Protein AF-A0A2D6JSN4-F1 (afdb_monomer_lite)

Foldseek 3Di:
DDFDEQEEAEPVVVVVLVVVVVVVPTDTDYHYDHDDD

pLDDT: mean 93.12, std 6.79, range [64.12, 97.81]

Secondary structure (DSSP, 8-state):
-PPPEEEEEEGGGHHHHHHHHHTT---SEEEEE----

Sequence (37 aa):
MKPVIHAAFPLSKAADAHEMMESSRHIGKIMLVPDSS

Structure (mmCIF, N/CA/C/O backbone):
data_AF-A0A2D6JSN4-F1
#
_entry.id   AF-A0A2D6JSN4-F1
#
loop_
_atom_site.group_PDB
_atom_site.id
_atom_site.type_symbol
_atom_site.label_atom_id
_atom_site.label_alt_id
_atom_site.label_comp_id
_atom_site.label_asym_id
_atom_site.label_entity_id
_atom_site.label_seq_id
_atom_site.pdbx_PDB_ins_code
_atom_site.Cartn_x
_atom_site.Cartn_y
_atom_site.Cartn_z
_atom_site.occupancy
_atom_site.B_iso_or_equiv
_atom_site.auth_seq_id
_atom_site.auth_comp_id
_atom_site.auth_asym_id
_atom_site.auth_atom_id
_atom_site.pdbx_PDB_model_num
ATOM 1 N N . MET A 1 1 ? 0.996 8.104 -17.888 1.00 78.81 1 MET A N 1
ATOM 2 C CA . MET A 1 1 ? 1.387 6.735 -17.474 1.00 78.81 1 MET A CA 1
ATOM 3 C C . MET A 1 1 ? 0.718 6.416 -16.137 1.00 78.81 1 MET A C 1
ATOM 5 O O . MET A 1 1 ? 0.698 7.305 -15.293 1.00 78.81 1 MET A O 1
ATOM 9 N N . LYS A 1 2 ? 0.131 5.224 -15.943 1.00 87.69 2 LYS A N 1
ATOM 10 C CA . LYS A 1 2 ? -0.490 4.814 -14.660 1.00 87.69 2 LYS A CA 1
ATOM 11 C C . LYS A 1 2 ? 0.546 4.090 -13.781 1.00 87.69 2 LYS A C 1
ATOM 13 O O . LYS A 1 2 ? 1.354 3.349 -14.338 1.00 87.69 2 LYS A O 1
ATOM 18 N N . PRO A 1 3 ? 0.558 4.290 -12.450 1.00 90.19 3 PRO A N 1
ATOM 19 C CA . PRO A 1 3 ? 1.475 3.570 -11.573 1.00 90.19 3 PRO A CA 1
ATOM 20 C C . PRO A 1 3 ? 1.125 2.077 -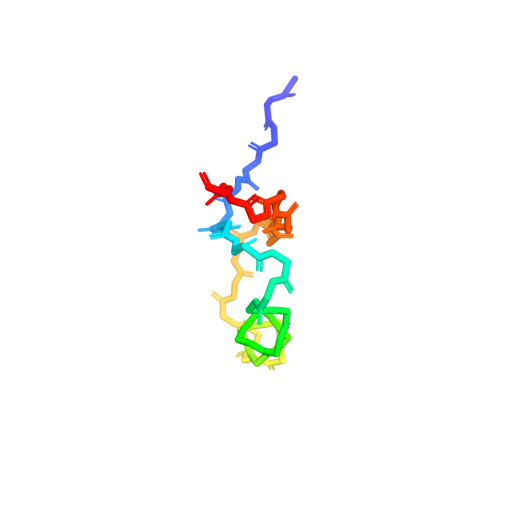11.531 1.00 90.19 3 PRO A C 1
ATOM 22 O O . PRO A 1 3 ? -0.046 1.718 -11.443 1.00 90.19 3 PRO A O 1
ATOM 25 N N . VAL A 1 4 ? 2.146 1.219 -11.555 1.00 95.00 4 VAL A N 1
ATOM 26 C CA . VAL A 1 4 ? 1.992 -0.215 -11.282 1.00 95.00 4 VAL A CA 1
ATOM 27 C C . VAL A 1 4 ? 1.995 -0.401 -9.769 1.00 95.00 4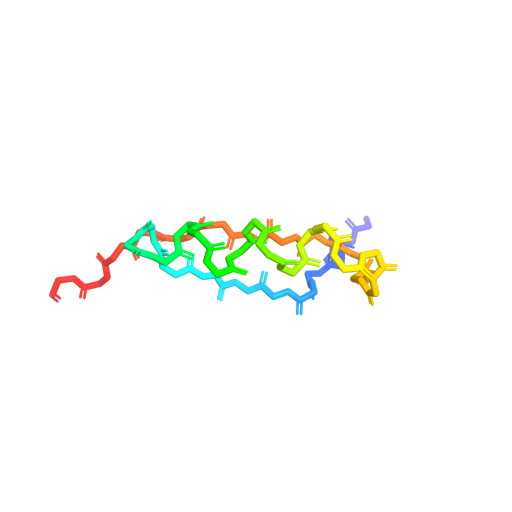 VAL A C 1
ATOM 29 O O . VAL A 1 4 ? 2.981 -0.069 -9.108 1.00 95.00 4 VAL A O 1
ATOM 32 N N . ILE A 1 5 ? 0.881 -0.882 -9.223 1.00 94.94 5 ILE A N 1
ATOM 33 C CA . ILE A 1 5 ? 0.732 -1.199 -7.801 1.00 94.94 5 ILE A CA 1
ATOM 34 C C . ILE A 1 5 ? 0.927 -2.704 -7.656 1.00 94.94 5 ILE A C 1
ATOM 36 O O . ILE A 1 5 ? 0.228 -3.478 -8.304 1.00 94.94 5 ILE A O 1
ATOM 40 N N . HIS A 1 6 ? 1.890 -3.097 -6.830 1.00 95.69 6 HIS A N 1
ATOM 41 C CA . HIS A 1 6 ? 2.168 -4.493 -6.520 1.00 95.69 6 HIS A CA 1
ATOM 42 C C . HIS A 1 6 ? 1.199 -5.021 -5.458 1.00 95.69 6 HIS A C 1
ATOM 44 O O . HIS A 1 6 ? 0.593 -6.073 -5.629 1.00 95.69 6 HIS A O 1
ATOM 50 N N . ALA A 1 7 ? 1.047 -4.266 -4.368 1.00 96.00 7 ALA A N 1
ATOM 51 C CA . ALA A 1 7 ? 0.201 -4.618 -3.237 1.00 96.00 7 ALA A CA 1
ATOM 52 C C . ALA A 1 7 ? -0.229 -3.358 -2.474 1.00 96.00 7 ALA A C 1
ATOM 54 O O . ALA A 1 7 ? 0.446 -2.325 -2.527 1.00 96.00 7 ALA A O 1
ATOM 55 N N . ALA A 1 8 ? -1.341 -3.459 -1.748 1.00 96.38 8 ALA A N 1
ATOM 56 C CA . ALA A 1 8 ? -1.806 -2.440 -0.819 1.00 96.38 8 ALA A CA 1
ATOM 57 C C . ALA A 1 8 ? -2.078 -3.081 0.547 1.00 96.38 8 ALA A C 1
ATOM 59 O O . ALA A 1 8 ? -2.736 -4.119 0.616 1.00 96.38 8 ALA A O 1
ATOM 60 N N . PHE A 1 9 ? -1.585 -2.460 1.614 1.00 97.12 9 PHE A N 1
ATOM 61 C CA . PHE A 1 9 ? -1.750 -2.919 2.988 1.00 97.12 9 PHE A CA 1
ATOM 62 C C . PHE A 1 9 ? -2.442 -1.842 3.822 1.00 97.12 9 PHE A C 1
ATOM 64 O O . PHE A 1 9 ? -2.148 -0.660 3.642 1.00 97.12 9 PHE A O 1
ATOM 71 N N . PRO A 1 10 ? -3.340 -2.213 4.743 1.00 97.75 10 PRO A N 1
ATOM 72 C CA . PRO A 1 10 ? -3.826 -1.274 5.744 1.00 97.75 10 PRO A CA 1
ATOM 73 C C . PRO A 1 10 ? -2.665 -0.758 6.616 1.00 97.75 10 PRO A C 1
ATOM 75 O O . PRO A 1 10 ? -1.662 -1.455 6.784 1.00 97.75 10 PRO A O 1
ATOM 78 N N . LEU A 1 11 ? -2.782 0.454 7.168 1.00 97.12 11 LEU A N 1
ATOM 79 C CA . LEU A 1 11 ? -1.748 1.067 8.019 1.00 97.12 11 LEU A CA 1
ATOM 80 C C . LEU A 1 11 ? -1.379 0.171 9.211 1.00 97.12 11 LEU A C 1
ATOM 82 O O . LEU A 1 11 ? -0.196 0.050 9.534 1.00 97.12 11 LEU A O 1
ATOM 86 N N . SER A 1 12 ? -2.355 -0.531 9.793 1.00 97.75 12 SER A N 1
ATOM 87 C CA . SER A 1 12 ? -2.137 -1.541 10.841 1.00 97.75 12 SER A CA 1
ATOM 88 C C . SER A 1 12 ? -1.206 -2.695 10.437 1.00 97.75 12 SER A C 1
ATOM 90 O O . SER A 1 12 ? -0.654 -3.367 11.306 1.00 97.75 12 SER A O 1
ATOM 92 N N . LYS A 1 13 ? -0.986 -2.914 9.134 1.00 97.75 13 LYS A N 1
ATOM 93 C CA . LYS A 1 13 ? -0.135 -3.974 8.567 1.00 97.75 13 LYS A CA 1
ATOM 94 C C . LYS A 1 13 ? 1.133 -3.443 7.897 1.00 97.75 13 LYS A C 1
ATOM 96 O O . LYS A 1 13 ? 1.658 -4.051 6.965 1.00 97.75 13 LYS A O 1
ATOM 101 N N . ALA A 1 14 ? 1.661 -2.318 8.372 1.00 97.56 14 ALA A N 1
ATOM 102 C CA . ALA A 1 14 ? 2.911 -1.768 7.848 1.00 97.56 14 ALA A CA 1
ATOM 103 C C . ALA A 1 14 ? 4.107 -2.738 7.970 1.00 97.56 14 ALA A C 1
ATOM 105 O O . ALA A 1 14 ? 4.990 -2.7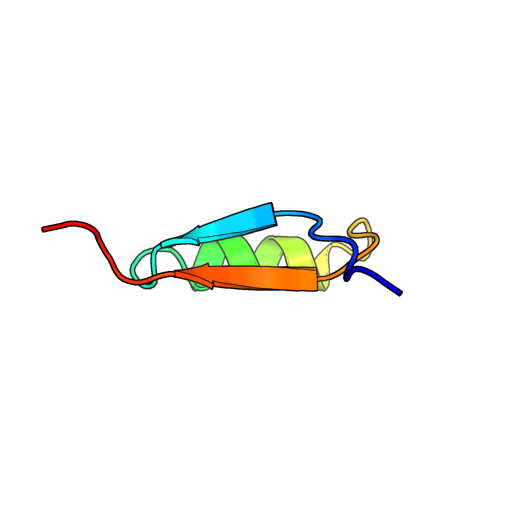16 7.115 1.00 97.56 14 ALA A O 1
ATOM 106 N N . ALA A 1 15 ? 4.124 -3.610 8.986 1.00 97.81 15 ALA A N 1
ATOM 107 C CA . ALA A 1 15 ? 5.157 -4.638 9.138 1.00 97.81 15 ALA A CA 1
ATOM 108 C C . ALA A 1 15 ? 5.147 -5.650 7.976 1.00 97.81 15 ALA A C 1
ATOM 110 O O . ALA A 1 15 ? 6.194 -5.903 7.386 1.00 97.81 15 ALA A O 1
ATOM 111 N N . ASP A 1 16 ? 3.970 -6.143 7.580 1.00 97.12 16 ASP A N 1
ATOM 112 C CA . ASP A 1 16 ? 3.810 -7.062 6.444 1.00 97.12 16 ASP A CA 1
ATOM 113 C C . ASP A 1 16 ? 4.265 -6.401 5.128 1.00 97.12 16 ASP A C 1
ATOM 115 O O . ASP A 1 16 ? 4.939 -7.013 4.296 1.00 97.12 16 ASP A O 1
ATOM 119 N N . ALA A 1 17 ? 3.933 -5.116 4.950 1.00 96.88 17 ALA A N 1
ATOM 120 C CA . ALA A 1 17 ? 4.387 -4.330 3.804 1.00 96.88 17 ALA A CA 1
ATOM 121 C C . ALA A 1 17 ? 5.921 -4.199 3.770 1.00 96.88 17 ALA A C 1
ATOM 123 O O . ALA A 1 17 ? 6.524 -4.269 2.697 1.00 96.88 17 ALA A O 1
ATOM 124 N N . HIS A 1 18 ? 6.548 -4.029 4.937 1.00 96.06 18 HIS A N 1
ATOM 125 C CA . HIS A 1 18 ? 7.999 -3.943 5.076 1.00 96.06 18 HIS A CA 1
ATOM 126 C C . HIS A 1 18 ? 8.681 -5.285 4.780 1.00 96.06 18 HIS A C 1
ATOM 128 O O . HIS A 1 18 ? 9.632 -5.320 4.007 1.00 96.06 18 HIS A O 1
ATOM 134 N N . GLU A 1 19 ? 8.157 -6.403 5.284 1.00 96.38 19 GLU A N 1
ATOM 135 C CA . GLU A 1 19 ? 8.685 -7.739 4.966 1.00 96.38 19 GLU A CA 1
ATOM 136 C C . GLU A 1 19 ? 8.653 -8.020 3.450 1.00 96.38 19 GLU A C 1
ATOM 138 O O . GLU A 1 19 ? 9.632 -8.492 2.863 1.00 96.38 19 GLU A O 1
ATOM 143 N N . MET A 1 20 ? 7.556 -7.655 2.776 1.00 94.69 20 MET A N 1
ATOM 144 C CA . MET A 1 20 ? 7.446 -7.772 1.318 1.00 94.69 20 MET A CA 1
ATOM 145 C C . MET A 1 20 ? 8.473 -6.898 0.583 1.00 94.69 20 MET A C 1
ATOM 147 O O . MET A 1 20 ? 9.014 -7.319 -0.449 1.00 94.69 20 MET A O 1
ATOM 151 N N . MET A 1 21 ? 8.755 -5.704 1.103 1.00 94.69 21 MET A N 1
ATOM 152 C CA . MET A 1 21 ? 9.777 -4.815 0.558 1.00 94.69 21 MET A CA 1
ATOM 153 C C . MET A 1 21 ? 11.165 -5.473 0.625 1.00 94.69 21 MET A C 1
ATOM 155 O O . MET A 1 21 ? 11.840 -5.582 -0.399 1.00 94.69 21 MET A O 1
ATOM 159 N N . GLU A 1 22 ? 11.536 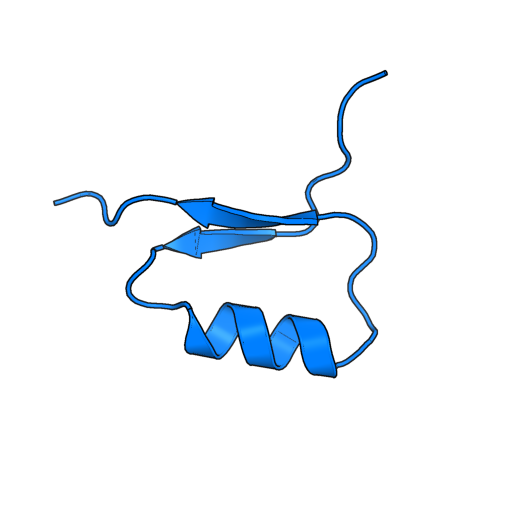-6.023 1.781 1.00 95.19 22 GLU A N 1
ATOM 160 C CA . GLU A 1 22 ? 12.842 -6.664 1.998 1.00 95.19 22 GLU A CA 1
ATOM 161 C C . GLU A 1 22 ? 13.026 -7.950 1.173 1.00 95.19 22 GLU A C 1
ATOM 163 O O . GLU A 1 22 ? 14.138 -8.279 0.756 1.00 95.19 22 GLU A O 1
ATOM 168 N N . SER A 1 23 ? 11.935 -8.648 0.833 1.00 92.94 23 SER A N 1
ATOM 169 C CA . SER A 1 23 ? 11.994 -9.867 0.009 1.00 92.94 23 SER A CA 1
ATOM 170 C C . SER A 1 23 ? 12.557 -9.655 -1.407 1.00 92.94 23 SER A C 1
ATOM 172 O O . SER A 1 23 ? 12.840 -10.634 -2.100 1.00 92.94 23 SER A O 1
ATOM 174 N N . SER A 1 24 ? 12.676 -8.401 -1.873 1.00 84.31 24 SER A N 1
ATOM 175 C CA . SER A 1 24 ? 13.148 -8.024 -3.221 1.00 84.31 24 SER A CA 1
ATOM 176 C C . SER A 1 24 ? 12.390 -8.689 -4.386 1.00 84.31 24 SER A C 1
ATOM 178 O O . SER A 1 24 ? 12.842 -8.676 -5.529 1.00 84.31 24 SER A O 1
ATOM 180 N N . ARG A 1 25 ? 11.209 -9.264 -4.119 1.00 86.44 25 ARG A N 1
ATOM 181 C CA . ARG A 1 25 ? 10.331 -9.919 -5.106 1.00 86.44 25 ARG A CA 1
ATOM 182 C C . ARG A 1 25 ? 9.216 -9.017 -5.634 1.00 86.44 25 ARG A C 1
ATOM 184 O O . ARG A 1 25 ? 8.433 -9.445 -6.483 1.00 86.44 25 ARG A O 1
ATOM 191 N N . HIS A 1 26 ? 9.098 -7.800 -5.116 1.00 87.25 26 HIS A N 1
ATOM 192 C CA . HIS A 1 26 ? 8.021 -6.890 -5.473 1.00 87.25 26 HIS A CA 1
ATOM 193 C C . HIS A 1 26 ? 8.397 -6.070 -6.719 1.00 87.25 26 HIS A C 1
ATOM 195 O O . HIS A 1 26 ? 9.430 -5.408 -6.763 1.00 87.25 26 HIS A O 1
ATOM 201 N N . ILE A 1 27 ? 7.544 -6.106 -7.749 1.00 92.62 27 ILE A N 1
ATOM 202 C CA . ILE A 1 27 ? 7.645 -5.232 -8.928 1.00 92.62 27 ILE A CA 1
ATOM 203 C C . ILE A 1 27 ? 6.479 -4.253 -8.896 1.00 92.62 27 ILE A C 1
ATOM 205 O O . ILE A 1 27 ? 5.320 -4.658 -8.988 1.00 92.62 27 ILE A O 1
ATOM 209 N N . GLY A 1 28 ? 6.798 -2.965 -8.790 1.00 93.19 28 GLY A N 1
ATOM 210 C CA . GLY A 1 28 ? 5.818 -1.894 -8.626 1.00 93.19 28 GLY A CA 1
ATOM 211 C C . GLY A 1 28 ? 5.745 -1.383 -7.187 1.00 93.19 28 GLY A C 1
ATOM 212 O O . GLY A 1 28 ? 6.573 -1.715 -6.345 1.00 93.19 28 GLY A O 1
ATOM 213 N N . LYS A 1 29 ? 4.766 -0.519 -6.912 1.00 95.00 29 LYS A N 1
ATOM 214 C CA . LYS A 1 29 ? 4.625 0.165 -5.620 1.00 95.00 29 LYS A CA 1
ATOM 215 C C . LYS A 1 29 ? 3.918 -0.714 -4.592 1.00 95.00 29 LYS A C 1
ATOM 217 O O . LYS A 1 29 ? 2.887 -1.305 -4.908 1.00 95.00 29 LYS A O 1
ATOM 222 N N . ILE A 1 30 ? 4.418 -0.709 -3.362 1.00 96.44 30 ILE A N 1
ATOM 223 C CA . ILE A 1 30 ? 3.687 -1.178 -2.183 1.00 96.44 30 ILE A CA 1
ATOM 224 C C . ILE A 1 30 ? 3.020 0.051 -1.555 1.00 96.44 30 ILE 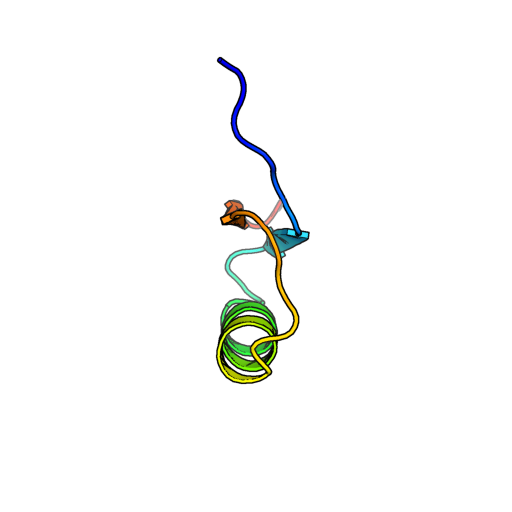A C 1
ATOM 226 O O . ILE A 1 30 ? 3.693 1.041 -1.276 1.00 96.44 30 ILE A O 1
ATOM 230 N N . MET A 1 31 ? 1.698 0.031 -1.39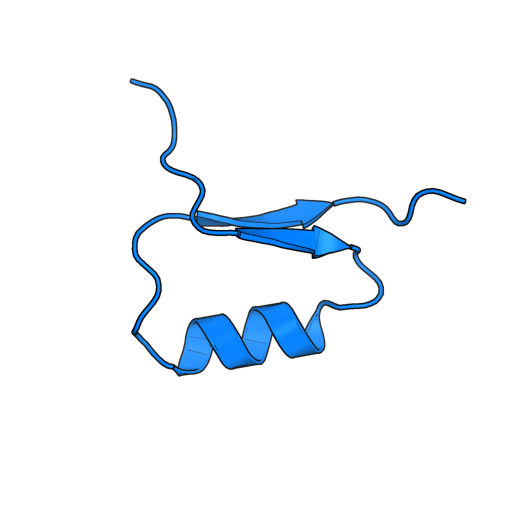9 1.00 96.50 31 MET A N 1
ATOM 231 C CA . MET A 1 31 ? 0.933 1.161 -0.862 1.00 96.50 31 MET A CA 1
ATOM 232 C C . MET A 1 31 ? 0.424 0.862 0.542 1.00 96.50 31 MET A C 1
ATOM 234 O O . MET A 1 31 ? -0.087 -0.224 0.792 1.00 96.50 31 MET A O 1
ATOM 238 N N . LEU A 1 32 ? 0.500 1.846 1.435 1.00 97.56 32 LEU A N 1
ATOM 239 C CA . LEU A 1 32 ? -0.244 1.819 2.689 1.00 97.56 32 LEU A CA 1
ATOM 240 C C . LEU A 1 32 ? -1.549 2.599 2.520 1.00 97.56 32 LEU A C 1
ATOM 242 O O . LEU A 1 32 ? -1.547 3.694 1.952 1.00 97.56 32 LEU A O 1
ATOM 246 N N . VAL A 1 33 ? -2.655 2.027 2.988 1.00 97.19 33 VAL A N 1
ATOM 247 C CA . VAL A 1 33 ? -3.996 2.622 2.936 1.00 97.19 33 VAL A CA 1
ATOM 248 C C . VAL A 1 33 ? -4.568 2.768 4.347 1.00 97.19 33 VAL A C 1
ATOM 250 O O . VAL A 1 33 ? -4.204 1.986 5.225 1.00 97.19 33 VAL A O 1
ATOM 253 N N . PRO A 1 34 ? -5.450 3.750 4.600 1.00 97.62 34 PRO A N 1
ATOM 254 C CA . PRO A 1 34 ? -6.089 3.898 5.904 1.00 97.62 34 PRO A CA 1
ATOM 255 C C . PRO A 1 34 ? -6.789 2.611 6.350 1.00 97.62 34 PRO A C 1
ATOM 257 O O . PRO A 1 34 ? -7.412 1.926 5.533 1.00 97.62 34 PRO A O 1
ATOM 260 N N . ASP A 1 35 ? -6.713 2.299 7.643 1.00 94.75 35 ASP A N 1
ATOM 261 C CA . ASP A 1 35 ? -7.537 1.246 8.230 1.00 94.75 35 ASP A CA 1
ATOM 262 C C . ASP A 1 35 ? -9.012 1.633 8.052 1.00 94.75 35 ASP A C 1
ATOM 264 O O . ASP A 1 35 ? -9.434 2.727 8.433 1.00 94.75 35 ASP A O 1
ATOM 268 N N . SER A 1 36 ? -9.792 0.771 7.401 1.00 80.81 36 SER A N 1
ATOM 269 C CA . SER A 1 36 ? -11.233 0.985 7.267 1.00 80.81 36 SER A CA 1
ATOM 270 C C . SER A 1 36 ? -11.873 0.616 8.603 1.00 80.81 36 SER A C 1
ATOM 272 O O . SER A 1 36 ? -11.916 -0.565 8.944 1.00 80.81 36 SER A O 1
ATOM 274 N N . SER A 1 37 ? -12.246 1.638 9.378 1.00 64.12 37 SER A N 1
ATOM 275 C CA . SER A 1 37 ? -12.946 1.496 10.661 1.00 64.12 37 SER A CA 1
ATOM 276 C C . SER A 1 37 ? -14.280 0.770 10.530 1.00 64.12 37 SER A C 1
ATOM 278 O O . SER A 1 37 ? -14.904 0.851 9.449 1.00 64.12 37 SER A O 1
#

Radius of gyration: 10.43 Å; chains: 1; bounding box: 26×17×28 Å